Protein AF-A0A2D4L6Z9-F1 (afdb_monomer_lite)

Secondary structure (DSSP, 8-state):
------HHHHHHHHHSS------HHHHHHHHHTHHHHHHH--HHHHHHHHHHTTSS-HHHHHHHHTSSSHHHHHHHHHHHHHTS-HHHHHHHHHHHHHTT-HHHHHHHHTT-------------

pLDDT: mean 85.08, std 20.34, range [39.34, 98.62]

Foldseek 3Di:
DDDCPDVVVVVVVVVVPVDQAADPLLLVLCVVCVVVQLPDDQVPQLVVQCVVLVNDDPVLQVVLVPDDDSSSSSVSLSVSLNRGHLSSSVSSLVSCVVVPVVVSSVSNVVSRDDDDPDPPPPDD

Sequence (124 aa):
ESGVLDIEHSHRITQLKGTINMDQRARNYLLQNRQALESDIKTSYIMDHMIADDTLTVMEEEKVKAQTTQKERAAMLLKLIIAKDDYAYISFYNALQQEGYKDLAALLQDGLPIISPSNKNHSE

InterPro domains:
  IPR001315 CARD domain [PF00619] (28-110)
  IPR001315 CARD domain [PS50209] (22-111)
  IPR011029 Death-like domain superfamily [G3DSA:1.10.533.10] (22-118)
  IPR011029 Death-like domain superfamily [SSF47986] (22-113)

Radius of gyration: 17.24 Å; chains: 1; bounding box: 49×53×31 Å

Organism: NCBI:txid1970185

Structure (mmCIF, N/CA/C/O backbone):
data_AF-A0A2D4L6Z9-F1
#
_entry.id   AF-A0A2D4L6Z9-F1
#
loop_
_atom_site.group_PDB
_atom_site.id
_atom_site.type_symbol
_atom_site.label_atom_id
_atom_site.label_alt_id
_atom_site.label_comp_id
_atom_site.label_asym_id
_atom_site.label_entity_id
_atom_site.label_seq_id
_atom_site.pdbx_PDB_ins_code
_atom_site.Cartn_x
_atom_site.Cartn_y
_atom_site.Cartn_z
_atom_site.occupancy
_atom_site.B_iso_or_equiv
_atom_site.auth_seq_id
_atom_site.auth_comp_id
_atom_site.auth_asym_id
_atom_site.auth_atom_id
_atom_site.pdbx_PDB_model_num
ATOM 1 N N . GLU A 1 1 ? 37.399 27.066 -8.369 1.00 40.25 1 GLU A N 1
ATOM 2 C CA . GLU A 1 1 ? 36.257 27.050 -9.303 1.00 40.25 1 GLU A CA 1
ATOM 3 C C . GLU A 1 1 ? 35.408 25.832 -9.002 1.00 40.25 1 GLU A C 1
ATOM 5 O O . GLU A 1 1 ? 35.861 24.710 -9.169 1.00 40.25 1 GLU A O 1
ATOM 10 N N . SER A 1 2 ? 34.243 26.059 -8.408 1.00 46.41 2 SER A N 1
ATOM 11 C CA . SER A 1 2 ? 33.302 25.018 -8.006 1.00 46.41 2 SER A CA 1
ATOM 12 C C . SER A 1 2 ? 31.954 25.416 -8.578 1.00 46.41 2 SER A C 1
ATOM 14 O O . SER A 1 2 ? 31.549 26.563 -8.401 1.00 46.41 2 SER A O 1
ATOM 16 N N . GLY A 1 3 ? 31.286 24.496 -9.267 1.00 51.06 3 GLY A N 1
ATOM 17 C CA . GLY A 1 3 ? 29.901 24.705 -9.679 1.00 51.06 3 GLY A CA 1
ATOM 18 C C . GLY A 1 3 ? 29.654 24.681 -11.177 1.00 51.06 3 GLY A C 1
ATOM 19 O O . GLY A 1 3 ? 29.067 25.617 -11.691 1.00 51.06 3 GLY A O 1
ATOM 20 N N . VAL A 1 4 ? 30.014 23.586 -11.845 1.00 49.84 4 VAL A N 1
ATOM 21 C CA . VAL A 1 4 ? 29.134 22.972 -12.852 1.00 49.84 4 VAL A CA 1
ATOM 22 C C . VAL A 1 4 ? 29.353 21.460 -12.760 1.00 49.84 4 VAL A C 1
ATOM 24 O O . VAL A 1 4 ? 30.083 20.866 -13.547 1.00 49.84 4 VAL A O 1
ATOM 27 N N . LEU A 1 5 ? 28.773 20.821 -11.738 1.00 48.03 5 LEU A N 1
ATOM 28 C CA . LEU A 1 5 ? 28.448 19.401 -11.870 1.00 48.03 5 LEU A CA 1
ATOM 29 C C . LEU A 1 5 ? 27.332 19.349 -12.910 1.00 48.03 5 LEU A C 1
ATOM 31 O O . LEU A 1 5 ? 26.180 19.669 -12.627 1.00 48.03 5 LEU A O 1
ATOM 35 N N . ASP A 1 6 ? 27.771 19.088 -14.133 1.00 51.44 6 ASP A N 1
ATOM 36 C CA . ASP A 1 6 ? 27.010 19.045 -15.366 1.00 51.44 6 ASP A CA 1
ATOM 37 C C . ASP A 1 6 ? 25.670 18.322 -15.162 1.00 51.44 6 ASP A C 1
ATOM 39 O O . ASP A 1 6 ? 25.610 17.202 -14.640 1.00 51.44 6 ASP A O 1
ATOM 43 N N . ILE A 1 7 ? 24.580 18.991 -15.535 1.00 55.91 7 ILE A N 1
ATOM 44 C CA . ILE A 1 7 ? 23.208 18.484 -15.410 1.00 55.91 7 ILE A CA 1
ATOM 45 C C . ILE A 1 7 ? 23.083 17.144 -16.152 1.00 55.91 7 ILE A C 1
ATOM 47 O O . ILE A 1 7 ? 22.346 16.264 -15.703 1.00 55.91 7 ILE A O 1
ATOM 51 N N . GLU A 1 8 ? 23.881 16.933 -17.204 1.00 51.16 8 GLU A N 1
ATOM 52 C CA . GLU A 1 8 ? 23.973 15.653 -17.907 1.00 51.16 8 GLU A CA 1
ATOM 53 C C . GLU A 1 8 ? 24.622 14.542 -17.074 1.00 51.16 8 GLU A C 1
ATOM 55 O O . GLU A 1 8 ? 24.204 13.388 -17.161 1.00 51.16 8 GLU A O 1
ATOM 60 N N . HIS A 1 9 ? 25.591 14.857 -16.211 1.00 50.38 9 HIS A N 1
ATOM 61 C CA . HIS A 1 9 ? 26.183 13.881 -15.290 1.00 50.38 9 HIS A CA 1
ATOM 62 C C . HIS A 1 9 ? 25.172 13.455 -14.218 1.00 50.38 9 HIS A C 1
ATOM 64 O O . HIS A 1 9 ? 25.081 12.272 -13.892 1.00 50.38 9 HIS A O 1
ATOM 70 N N . SER A 1 10 ? 24.356 14.393 -13.726 1.00 49.25 10 SER A N 1
ATOM 71 C CA . SER A 1 10 ? 23.265 14.099 -12.784 1.00 49.25 10 SER A CA 1
ATOM 72 C C . SER A 1 10 ? 22.153 13.260 -13.442 1.00 49.25 10 SER A C 1
ATOM 74 O O . SER A 1 10 ? 21.650 12.294 -12.856 1.00 49.25 10 SER A O 1
ATOM 76 N N . HIS A 1 11 ? 21.839 13.538 -14.715 1.00 47.47 11 HIS A N 1
ATOM 77 C CA . HIS A 1 11 ? 20.927 12.718 -15.519 1.00 47.47 11 HIS A CA 1
ATOM 78 C C . HIS A 1 11 ? 21.497 11.313 -15.792 1.00 47.47 11 HIS A C 1
ATOM 80 O O . HIS A 1 11 ? 20.775 10.324 -15.685 1.00 47.47 11 HIS A O 1
ATOM 86 N N . ARG A 1 12 ? 22.805 11.186 -16.058 1.00 47.66 12 ARG A N 1
ATOM 87 C CA . ARG A 1 12 ? 23.482 9.891 -16.272 1.00 47.66 12 ARG A CA 1
ATOM 88 C C . ARG A 1 12 ? 23.580 9.049 -15.000 1.00 47.66 12 ARG A C 1
ATOM 90 O O . ARG A 1 12 ? 23.392 7.841 -15.085 1.00 47.66 12 ARG A O 1
ATOM 97 N N . ILE A 1 13 ? 23.786 9.652 -13.825 1.00 50.38 13 ILE A N 1
ATOM 98 C CA . ILE A 1 13 ? 23.753 8.925 -12.540 1.00 50.38 13 ILE A CA 1
ATOM 99 C C . ILE A 1 13 ? 22.349 8.369 -12.247 1.00 50.38 13 ILE A C 1
ATOM 101 O O . ILE A 1 13 ? 22.223 7.298 -11.654 1.00 50.38 13 ILE A O 1
ATOM 105 N N . THR A 1 14 ? 21.298 9.038 -12.726 1.00 48.78 14 THR A N 1
ATOM 106 C CA . THR A 1 14 ? 19.914 8.549 -12.614 1.00 48.78 14 THR A CA 1
ATOM 107 C C . THR A 1 14 ? 19.627 7.397 -13.589 1.00 48.78 14 THR A C 1
ATOM 109 O O . THR A 1 14 ? 18.909 6.468 -13.236 1.00 48.78 14 THR A O 1
ATOM 112 N N . GLN A 1 15 ? 20.246 7.402 -14.775 1.00 46.12 15 GLN A N 1
ATOM 113 C CA . GLN A 1 15 ? 20.075 6.372 -15.813 1.00 46.12 15 GLN A CA 1
ATOM 114 C C . GLN A 1 15 ? 20.964 5.120 -15.627 1.00 46.12 15 GLN A C 1
ATOM 116 O O . GLN A 1 15 ? 20.700 4.087 -16.235 1.00 46.12 15 GLN A O 1
ATOM 121 N N . LEU A 1 16 ? 22.021 5.183 -14.805 1.00 47.38 16 LEU A N 1
ATOM 122 C CA . LEU A 1 16 ? 22.979 4.078 -14.591 1.00 47.38 16 LEU A CA 1
ATOM 123 C C . LEU A 1 16 ? 22.629 3.146 -13.415 1.00 47.38 16 LEU A C 1
ATOM 125 O O . LEU A 1 16 ? 23.227 2.080 -13.282 1.00 47.38 16 LEU A O 1
ATOM 129 N N . LYS A 1 17 ? 21.628 3.490 -12.596 1.00 50.22 17 LYS A N 1
ATOM 130 C CA . LYS A 1 17 ? 20.894 2.502 -11.795 1.00 50.22 17 LYS A CA 1
ATOM 131 C C . LYS A 1 17 ? 19.796 1.959 -12.698 1.00 50.22 17 LYS A C 1
ATOM 133 O O . LYS A 1 17 ? 18.788 2.641 -12.853 1.00 50.22 17 LYS A O 1
ATOM 138 N N . GLY A 1 18 ? 20.001 0.794 -13.321 1.00 44.94 18 GLY A N 1
ATOM 139 C CA . GLY A 1 18 ? 18.960 0.118 -14.106 1.00 44.94 18 GLY A CA 1
ATOM 140 C C . GLY A 1 18 ? 17.637 0.215 -13.354 1.00 44.94 18 GLY A C 1
ATOM 141 O O . GLY A 1 18 ? 17.559 -0.213 -12.205 1.00 44.94 18 GLY A O 1
ATOM 142 N N . THR A 1 19 ? 16.691 0.961 -13.916 1.00 48.34 19 THR A N 1
ATOM 143 C CA . THR A 1 19 ? 15.622 1.589 -13.146 1.00 48.34 19 THR A CA 1
ATOM 144 C C . THR A 1 19 ? 14.688 0.506 -12.618 1.00 48.34 19 THR A C 1
ATOM 146 O O . THR A 1 19 ? 13.816 0.029 -13.333 1.00 48.34 19 THR A O 1
ATOM 149 N N . ILE A 1 20 ? 14.905 0.105 -11.363 1.00 62.34 20 ILE A N 1
ATOM 150 C CA . ILE A 1 20 ? 14.046 -0.795 -10.589 1.00 62.34 20 ILE A CA 1
ATOM 151 C C . ILE A 1 20 ? 12.793 0.003 -10.195 1.00 62.34 20 ILE A C 1
ATOM 153 O O . ILE A 1 20 ? 12.623 0.413 -9.051 1.00 62.34 20 ILE A O 1
ATOM 157 N N . ASN A 1 21 ? 11.990 0.387 -11.182 1.00 75.94 21 ASN A N 1
ATOM 158 C CA . ASN A 1 21 ? 10.798 1.199 -10.989 1.00 75.94 21 ASN A CA 1
ATOM 159 C C . ASN A 1 21 ? 9.609 0.447 -11.561 1.00 75.94 21 ASN A C 1
ATOM 161 O O . ASN A 1 21 ? 9.710 -0.153 -12.628 1.00 75.94 21 ASN A O 1
ATOM 165 N N . MET A 1 22 ? 8.509 0.496 -10.822 1.00 90.94 22 MET A N 1
ATOM 166 C CA . MET A 1 22 ? 7.252 -0.134 -11.183 1.00 90.94 22 MET A CA 1
ATOM 167 C C . MET A 1 22 ? 6.797 0.257 -12.592 1.00 90.94 22 MET A C 1
ATOM 169 O O . MET A 1 22 ? 6.880 1.429 -12.983 1.00 90.94 22 MET A O 1
ATOM 173 N N . ASP A 1 23 ? 6.255 -0.720 -13.310 1.00 91.31 23 ASP A N 1
ATOM 174 C CA . ASP A 1 23 ? 5.613 -0.566 -14.602 1.00 91.31 23 ASP A CA 1
ATOM 175 C C . ASP A 1 23 ? 4.566 0.560 -14.572 1.00 91.31 23 ASP A C 1
ATOM 177 O O . ASP A 1 23 ? 3.801 0.742 -13.617 1.00 91.31 23 ASP A O 1
ATOM 181 N N . GLN A 1 24 ? 4.519 1.354 -15.643 1.00 91.88 24 GLN A N 1
ATOM 182 C CA . GLN A 1 24 ? 3.668 2.541 -15.688 1.00 91.88 24 GLN A CA 1
ATOM 183 C C . GLN A 1 24 ? 2.177 2.190 -15.601 1.00 91.88 24 GLN A C 1
ATOM 185 O O . GLN A 1 24 ? 1.402 2.962 -15.028 1.00 91.88 24 GLN A O 1
ATOM 190 N N . ARG A 1 25 ? 1.757 1.041 -16.144 1.00 94.31 25 ARG A N 1
ATOM 191 C CA . ARG A 1 25 ? 0.375 0.565 -16.041 1.00 94.31 25 ARG A CA 1
ATOM 192 C C . ARG A 1 25 ? 0.066 0.213 -14.593 1.00 94.31 25 ARG A C 1
ATOM 194 O O . ARG A 1 25 ? -0.904 0.747 -14.058 1.00 94.31 2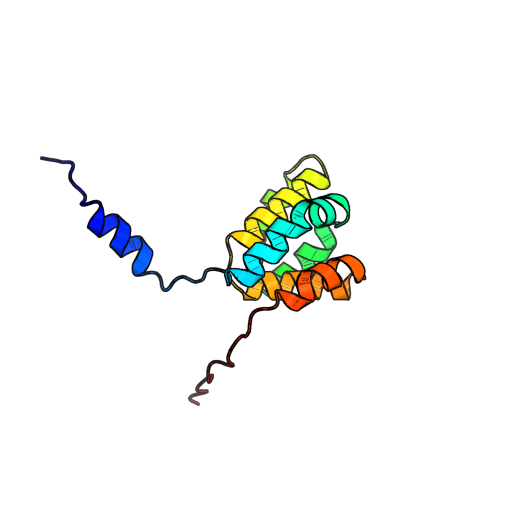5 ARG A O 1
ATOM 201 N N . ALA A 1 26 ? 0.911 -0.585 -13.945 1.00 95.19 26 ALA A N 1
ATOM 202 C CA . ALA A 1 26 ? 0.774 -0.927 -12.528 1.00 95.19 26 ALA A CA 1
ATOM 203 C C . ALA A 1 26 ? 0.661 0.337 -11.656 1.00 95.19 26 ALA A C 1
ATOM 205 O O . ALA A 1 26 ? -0.298 0.515 -10.896 1.00 95.19 26 ALA A O 1
ATOM 206 N N . ARG A 1 27 ? 1.563 1.302 -11.872 1.00 95.81 27 ARG A N 1
ATOM 207 C CA . ARG A 1 27 ? 1.543 2.602 -11.191 1.00 95.81 27 ARG A CA 1
ATOM 208 C C . ARG A 1 27 ? 0.223 3.351 -11.391 1.00 95.81 27 ARG A C 1
ATOM 210 O O . ARG A 1 27 ? -0.323 3.899 -10.432 1.00 95.81 27 ARG A O 1
ATOM 217 N N . ASN A 1 28 ? -0.300 3.378 -12.617 1.00 96.44 28 ASN A N 1
ATOM 218 C CA . ASN A 1 28 ? -1.560 4.050 -12.930 1.00 96.44 28 ASN A CA 1
ATOM 219 C C . ASN A 1 28 ? -2.740 3.425 -12.177 1.00 96.44 28 ASN A C 1
ATOM 221 O O . ASN A 1 28 ? -3.555 4.171 -11.638 1.00 96.44 28 ASN A O 1
ATOM 225 N N . TYR A 1 29 ? -2.803 2.096 -12.064 1.00 97.81 29 TYR A N 1
ATOM 226 C CA . TYR A 1 29 ? -3.871 1.419 -11.320 1.00 97.81 29 TYR A CA 1
ATOM 227 C C . TYR A 1 29 ? -3.857 1.754 -9.821 1.00 97.81 29 TYR A C 1
ATOM 229 O O . TYR A 1 29 ? -4.923 1.984 -9.247 1.00 97.81 29 TYR A O 1
ATOM 237 N N . LEU A 1 30 ? -2.679 1.866 -9.189 1.00 97.19 30 LEU A N 1
ATOM 238 C CA . LEU A 1 30 ? -2.588 2.333 -7.794 1.00 97.19 30 LEU A CA 1
ATOM 239 C C . LEU A 1 30 ? -3.075 3.778 -7.645 1.00 97.19 30 LEU A C 1
ATOM 241 O O . LEU A 1 30 ? -3.781 4.098 -6.693 1.00 97.19 30 LEU A O 1
ATOM 245 N N . LEU A 1 31 ? -2.703 4.658 -8.579 1.00 97.38 31 LEU A N 1
ATOM 246 C CA . LEU A 1 31 ? -3.067 6.076 -8.523 1.00 97.38 31 LEU A CA 1
ATOM 247 C C . LEU A 1 31 ? -4.559 6.308 -8.785 1.00 97.38 31 LEU A C 1
ATOM 249 O O . LEU A 1 31 ? -5.179 7.100 -8.077 1.00 97.38 31 LEU A O 1
ATOM 253 N N . GLN A 1 32 ? -5.139 5.613 -9.764 1.00 97.88 32 GLN A N 1
ATOM 254 C CA . GLN A 1 32 ? -6.558 5.721 -10.113 1.00 97.88 32 GLN A CA 1
ATOM 255 C C . GLN A 1 32 ? -7.469 5.226 -8.986 1.00 97.88 32 GLN A C 1
ATOM 257 O O . GLN A 1 32 ? -8.493 5.845 -8.712 1.00 97.88 32 GLN A O 1
ATOM 262 N N . ASN A 1 33 ? -7.072 4.157 -8.292 1.00 97.81 33 ASN A N 1
ATOM 263 C CA . ASN A 1 33 ? -7.867 3.543 -7.224 1.00 97.81 33 ASN A CA 1
ATOM 264 C C . ASN A 1 33 ? -7.455 4.002 -5.818 1.00 97.81 33 ASN A C 1
ATOM 266 O O . ASN A 1 33 ? -7.948 3.487 -4.812 1.00 97.81 33 ASN A O 1
ATOM 270 N N . ARG A 1 34 ? -6.565 4.997 -5.734 1.00 97.19 34 ARG A N 1
ATOM 271 C CA . ARG A 1 34 ? -5.941 5.462 -4.493 1.00 97.19 34 ARG A CA 1
ATOM 272 C C . ARG A 1 34 ? -6.947 5.783 -3.394 1.00 97.19 34 ARG A C 1
ATOM 274 O O . ARG A 1 34 ? -6.731 5.406 -2.252 1.00 97.19 34 ARG A O 1
ATOM 281 N N . GLN A 1 35 ? -8.043 6.460 -3.728 1.00 97.44 35 GLN A N 1
ATOM 282 C CA . GLN A 1 35 ? -9.040 6.857 -2.735 1.00 97.44 35 GLN A CA 1
ATOM 283 C C . GLN A 1 35 ? -9.695 5.651 -2.044 1.00 97.44 35 GLN A C 1
ATOM 285 O O . GLN A 1 35 ? -9.848 5.675 -0.825 1.00 97.44 35 GLN A O 1
ATOM 290 N N . ALA A 1 36 ? -10.066 4.616 -2.805 1.00 97.38 36 ALA A N 1
ATOM 291 C CA . ALA A 1 36 ? -10.667 3.399 -2.256 1.00 97.38 36 ALA A CA 1
ATOM 292 C C . ALA A 1 36 ? -9.654 2.644 -1.385 1.00 97.38 36 ALA A C 1
ATOM 294 O O . ALA A 1 36 ? -9.942 2.292 -0.244 1.00 97.38 36 ALA A O 1
ATOM 295 N N . LEU A 1 37 ? -8.424 2.502 -1.886 1.00 97.44 37 LEU A N 1
ATOM 296 C CA . LEU A 1 37 ? -7.335 1.854 -1.158 1.00 97.44 37 LEU A CA 1
ATOM 297 C C . LEU A 1 37 ? -7.031 2.565 0.168 1.00 97.44 37 LEU A C 1
ATOM 299 O O . LEU A 1 37 ? -6.933 1.914 1.200 1.00 97.44 37 LEU A O 1
ATOM 303 N N . GLU A 1 38 ? -6.917 3.896 0.172 1.00 97.06 38 GLU A N 1
ATOM 304 C CA . GLU A 1 38 ? -6.637 4.666 1.392 1.00 97.06 38 GLU A CA 1
ATOM 305 C C . GLU A 1 38 ? -7.762 4.604 2.430 1.00 97.06 38 GLU A C 1
ATOM 307 O O . GLU A 1 38 ? -7.498 4.741 3.623 1.00 97.06 38 GLU A O 1
ATOM 312 N N . SER A 1 39 ? -9.007 4.440 1.983 1.00 94.88 39 SER A N 1
ATOM 313 C CA . SER A 1 39 ? -10.176 4.368 2.859 1.00 94.88 39 SER A CA 1
ATOM 314 C C . SER A 1 39 ? -10.274 3.012 3.558 1.00 94.88 39 SER A C 1
ATOM 316 O O . SER A 1 39 ? -10.484 2.949 4.770 1.00 94.88 39 SER A O 1
ATOM 318 N N . ASP A 1 40 ? -10.068 1.927 2.813 1.00 93.62 40 ASP A N 1
ATOM 319 C CA . ASP A 1 40 ? -10.631 0.636 3.209 1.00 93.62 40 ASP A CA 1
ATOM 320 C C . ASP A 1 40 ? -9.586 -0.359 3.744 1.00 93.62 40 ASP A C 1
ATOM 322 O O . ASP A 1 40 ? -9.943 -1.299 4.458 1.00 93.62 40 ASP A O 1
ATOM 326 N N . ILE A 1 41 ? -8.286 -0.156 3.478 1.00 94.25 41 ILE A N 1
ATOM 327 C CA . ILE A 1 41 ? -7.245 -1.108 3.905 1.00 94.25 41 ILE A CA 1
ATOM 328 C C . ILE A 1 41 ? -6.815 -0.907 5.363 1.00 94.25 41 ILE A C 1
ATOM 330 O O . ILE A 1 41 ? -6.524 0.205 5.811 1.00 94.25 41 ILE A O 1
ATOM 334 N N . LYS A 1 42 ? -6.647 -1.999 6.113 1.00 94.56 42 LYS A N 1
ATOM 335 C CA . LYS A 1 42 ? -5.873 -1.984 7.366 1.00 94.56 42 LYS A CA 1
ATOM 336 C C . LYS A 1 42 ? -4.422 -2.336 7.068 1.00 94.56 42 LYS A C 1
ATOM 338 O O . LYS A 1 42 ? -4.120 -3.471 6.716 1.00 94.56 42 LYS A O 1
ATOM 343 N N . THR A 1 43 ? -3.521 -1.369 7.234 1.00 94.94 43 THR A N 1
ATOM 344 C CA . THR A 1 43 ? -2.124 -1.520 6.806 1.00 94.94 43 THR A CA 1
ATOM 345 C C . THR A 1 43 ? -1.347 -2.586 7.569 1.00 94.94 43 THR A C 1
ATOM 347 O O . THR A 1 43 ? -0.439 -3.149 6.981 1.00 94.94 43 THR A O 1
ATOM 350 N N . SER A 1 44 ? -1.675 -2.883 8.833 1.00 94.00 44 SER A N 1
ATOM 351 C CA . SER A 1 44 ? -0.914 -3.846 9.648 1.00 94.00 44 SER A CA 1
ATOM 352 C C . SER A 1 44 ? -0.811 -5.217 8.979 1.00 94.00 44 SER A C 1
ATOM 354 O O . SER A 1 44 ? 0.289 -5.674 8.715 1.00 94.00 44 SER A O 1
ATOM 356 N N . TYR A 1 45 ? -1.949 -5.806 8.605 1.00 93.31 45 TYR A N 1
ATOM 357 C CA . TYR A 1 45 ? -1.975 -7.139 8.003 1.00 93.31 45 TYR A CA 1
ATOM 358 C C . TYR A 1 45 ? -1.311 -7.162 6.627 1.00 93.31 45 TYR A C 1
ATOM 360 O O . TYR A 1 45 ? -0.594 -8.092 6.288 1.00 93.31 45 TYR A O 1
ATOM 368 N N . ILE A 1 46 ? -1.503 -6.100 5.844 1.00 98.00 46 ILE A N 1
ATOM 369 C CA . ILE A 1 46 ? -0.891 -5.984 4.521 1.00 98.00 46 ILE A CA 1
ATOM 370 C C . ILE A 1 46 ? 0.635 -5.896 4.620 1.00 98.00 46 ILE A C 1
ATOM 372 O O . ILE A 1 46 ? 1.336 -6.563 3.867 1.00 98.00 46 ILE A O 1
ATOM 376 N N . MET A 1 47 ? 1.154 -5.081 5.542 1.00 98.19 47 MET A N 1
ATOM 377 C CA . MET A 1 47 ? 2.596 -4.897 5.705 1.00 98.19 47 MET A CA 1
ATOM 378 C C . MET A 1 47 ? 3.294 -6.177 6.167 1.00 98.19 47 MET A C 1
ATOM 380 O O . MET A 1 47 ? 4.395 -6.428 5.691 1.00 98.19 47 MET A O 1
ATOM 384 N N . ASP A 1 48 ? 2.655 -7.000 7.006 1.00 97.56 48 ASP A N 1
ATOM 385 C CA . ASP A 1 48 ? 3.212 -8.287 7.447 1.00 97.56 48 ASP A CA 1
ATOM 386 C C . ASP A 1 48 ? 3.526 -9.206 6.250 1.00 97.56 48 ASP A C 1
ATOM 388 O O . ASP A 1 48 ? 4.633 -9.739 6.149 1.00 97.56 48 ASP A O 1
ATOM 392 N N . HIS A 1 49 ? 2.595 -9.324 5.294 1.00 97.94 49 HIS A N 1
ATOM 393 C CA . HIS A 1 49 ? 2.817 -10.069 4.044 1.00 97.94 49 HIS A CA 1
ATOM 394 C C . HIS A 1 49 ? 3.930 -9.452 3.198 1.00 97.94 49 HIS A C 1
ATOM 396 O O . HIS A 1 49 ? 4.807 -10.154 2.706 1.00 97.94 49 HIS A O 1
ATOM 402 N N . MET A 1 50 ? 3.933 -8.125 3.058 1.00 98.00 50 MET A N 1
ATOM 403 C CA . MET A 1 50 ? 4.929 -7.442 2.230 1.00 98.00 50 MET A CA 1
ATOM 404 C C . MET A 1 50 ? 6.350 -7.518 2.800 1.00 98.00 50 MET A C 1
ATOM 406 O O . MET A 1 50 ? 7.312 -7.529 2.030 1.00 98.00 50 MET A O 1
ATOM 410 N N . ILE A 1 51 ? 6.487 -7.570 4.128 1.00 98.06 51 ILE A N 1
ATOM 411 C CA . ILE A 1 51 ? 7.760 -7.825 4.811 1.00 98.06 51 ILE A CA 1
ATOM 412 C C . ILE A 1 51 ? 8.187 -9.279 4.602 1.00 98.06 51 ILE A C 1
ATOM 414 O O . ILE A 1 51 ? 9.354 -9.518 4.313 1.00 98.06 51 ILE 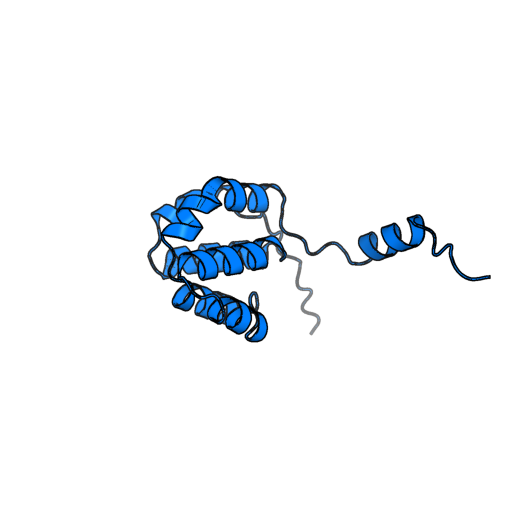A O 1
ATOM 418 N N . ALA A 1 52 ? 7.261 -10.239 4.702 1.00 97.44 52 ALA A N 1
ATOM 419 C CA . ALA A 1 52 ? 7.554 -11.652 4.454 1.00 97.44 52 ALA A CA 1
ATOM 420 C C . ALA A 1 52 ? 8.017 -11.928 3.009 1.00 97.44 52 ALA A C 1
ATOM 422 O O . ALA A 1 52 ? 8.818 -12.833 2.790 1.00 97.44 52 ALA A O 1
ATOM 423 N N . ASP A 1 53 ? 7.555 -11.124 2.049 1.00 96.25 53 ASP A N 1
ATOM 424 C CA . ASP A 1 53 ? 7.974 -11.162 0.642 1.00 96.25 53 ASP A CA 1
ATOM 425 C C . ASP A 1 53 ? 9.247 -10.329 0.347 1.00 96.25 53 ASP A C 1
ATOM 427 O O . ASP A 1 53 ? 9.612 -10.159 -0.817 1.00 96.25 53 ASP A O 1
ATOM 431 N N . ASP A 1 54 ? 9.902 -9.755 1.365 1.00 96.19 54 ASP A N 1
ATOM 432 C CA . ASP A 1 54 ? 11.068 -8.858 1.250 1.00 96.19 54 ASP A CA 1
ATOM 433 C C . ASP A 1 54 ? 10.828 -7.580 0.408 1.00 96.19 54 ASP A C 1
ATOM 435 O O . ASP A 1 54 ? 11.766 -6.904 -0.028 1.00 96.19 54 ASP A O 1
ATOM 439 N N . THR A 1 55 ? 9.567 -7.190 0.189 1.00 96.44 55 THR A N 1
ATOM 440 C CA . THR A 1 55 ? 9.214 -6.005 -0.620 1.00 96.44 55 THR A CA 1
ATOM 441 C C . THR A 1 55 ? 9.029 -4.738 0.217 1.00 96.44 55 THR A C 1
ATOM 443 O O . THR A 1 55 ? 9.163 -3.616 -0.292 1.00 96.44 55 THR A O 1
ATOM 446 N N . LEU A 1 56 ? 8.789 -4.889 1.521 1.00 97.56 56 LEU A N 1
ATOM 447 C CA . LEU A 1 56 ? 8.720 -3.809 2.500 1.00 97.56 56 LEU A CA 1
ATOM 448 C C . LEU A 1 56 ? 9.711 -4.064 3.637 1.00 97.56 56 LEU A C 1
ATOM 450 O O . LEU A 1 56 ? 9.818 -5.168 4.153 1.00 97.56 56 LEU A O 1
ATOM 454 N N . THR A 1 57 ? 10.436 -3.032 4.053 1.00 97.50 57 THR A N 1
ATOM 455 C CA . THR A 1 57 ? 11.372 -3.135 5.181 1.00 97.50 57 THR A CA 1
ATOM 456 C C . THR A 1 57 ? 10.707 -2.759 6.504 1.00 97.50 57 THR A C 1
ATOM 458 O O . THR A 1 57 ? 9.778 -1.952 6.542 1.00 97.50 57 THR A O 1
ATOM 461 N N . VAL A 1 58 ? 11.261 -3.238 7.621 1.00 97.00 58 VAL A N 1
ATOM 462 C CA . VAL A 1 58 ? 10.807 -2.852 8.973 1.00 97.00 58 VAL A CA 1
ATOM 463 C C . VAL A 1 58 ? 10.912 -1.336 9.199 1.00 97.00 58 VAL A C 1
ATOM 465 O O . VAL A 1 58 ? 10.038 -0.726 9.802 1.00 97.00 58 VAL A O 1
ATOM 468 N N . MET A 1 59 ? 11.940 -0.673 8.657 1.00 97.88 59 MET A N 1
ATOM 469 C CA . MET A 1 59 ? 12.057 0.791 8.759 1.00 97.88 59 MET A CA 1
ATOM 470 C C . MET A 1 59 ? 10.926 1.531 8.030 1.00 97.88 59 MET A C 1
ATOM 472 O O . MET A 1 59 ? 10.466 2.583 8.479 1.00 97.88 59 MET A O 1
ATOM 476 N N . GLU A 1 60 ? 10.487 1.006 6.888 1.00 98.31 60 GLU A N 1
ATOM 477 C CA . GLU A 1 60 ? 9.359 1.553 6.135 1.00 98.31 60 GLU A CA 1
ATOM 478 C C . GLU A 1 60 ? 8.030 1.296 6.849 1.00 98.31 60 GLU A C 1
ATOM 480 O O . GLU A 1 60 ? 7.184 2.190 6.895 1.00 98.31 60 GLU A O 1
ATOM 485 N N . GLU A 1 61 ? 7.877 0.125 7.466 1.00 98.38 61 GLU A N 1
ATOM 486 C CA . GLU A 1 61 ? 6.738 -0.205 8.321 1.00 98.38 61 GLU A CA 1
ATOM 487 C C . GLU A 1 61 ? 6.610 0.781 9.492 1.00 98.38 61 GLU A C 1
ATOM 489 O O . GLU A 1 61 ? 5.541 1.352 9.716 1.00 98.38 61 GLU A O 1
ATOM 494 N N . GLU A 1 62 ? 7.710 1.069 10.191 1.00 98.38 62 GLU A N 1
ATOM 495 C CA . GLU A 1 62 ? 7.726 2.044 11.287 1.00 98.38 62 GLU A CA 1
ATOM 496 C C . GLU A 1 62 ? 7.334 3.450 10.808 1.00 98.38 62 GLU A C 1
ATOM 498 O O . GLU A 1 62 ? 6.573 4.160 11.472 1.00 98.38 62 GLU A O 1
ATOM 503 N N . LYS A 1 63 ? 7.754 3.845 9.600 1.00 98.44 63 LYS A N 1
ATOM 504 C CA . LYS A 1 63 ? 7.335 5.115 8.986 1.00 98.44 63 LYS A CA 1
ATOM 505 C C . LYS A 1 63 ? 5.832 5.162 8.695 1.00 98.44 63 LYS A C 1
ATOM 507 O O . LYS A 1 63 ? 5.220 6.230 8.825 1.00 98.44 63 LYS A O 1
ATOM 512 N N . VAL A 1 64 ? 5.237 4.034 8.303 1.00 98.56 64 VAL A N 1
ATOM 513 C CA . VAL A 1 64 ? 3.782 3.907 8.165 1.00 98.56 64 VAL A CA 1
ATOM 514 C C . VAL A 1 64 ? 3.129 3.999 9.541 1.00 98.56 64 VAL A C 1
ATOM 516 O O . VAL A 1 64 ? 2.266 4.849 9.729 1.00 98.56 64 VAL A O 1
ATOM 519 N N . LYS A 1 65 ? 3.560 3.208 10.530 1.00 97.88 65 LYS A N 1
ATOM 520 C CA . LYS A 1 65 ? 2.985 3.200 11.889 1.00 97.88 65 LYS A CA 1
ATOM 521 C C . LYS A 1 65 ? 3.020 4.571 12.567 1.00 97.88 65 LYS A C 1
ATOM 523 O O . LYS A 1 65 ? 2.063 4.910 13.265 1.00 97.88 65 LYS A O 1
ATOM 528 N N . ALA A 1 66 ? 4.053 5.369 12.292 1.00 98.25 66 ALA A N 1
ATOM 529 C CA . ALA A 1 66 ? 4.212 6.731 12.795 1.00 98.25 66 ALA A CA 1
ATOM 530 C C . ALA A 1 66 ? 3.135 7.723 12.311 1.00 98.25 66 ALA A C 1
ATOM 532 O O . ALA A 1 66 ? 3.015 8.803 12.887 1.00 98.25 66 ALA A O 1
ATOM 533 N N . GLN A 1 67 ? 2.352 7.399 11.273 1.00 98.38 67 GLN A N 1
ATOM 534 C CA . GLN A 1 67 ? 1.214 8.236 10.880 1.00 98.38 67 GLN A CA 1
ATOM 535 C C . GLN A 1 67 ? 0.077 8.139 11.909 1.00 98.38 67 GLN A C 1
ATOM 537 O O . GLN A 1 67 ? -0.125 7.097 12.539 1.00 98.38 67 GLN A O 1
ATOM 542 N N . THR A 1 68 ? -0.688 9.219 12.063 1.00 96.44 68 THR A N 1
ATOM 543 C CA . THR A 1 68 ? -1.683 9.358 13.137 1.00 96.44 68 THR A CA 1
ATOM 544 C C . THR A 1 68 ? -2.947 8.550 12.852 1.00 96.44 68 THR A C 1
ATOM 546 O O . THR A 1 68 ? -3.412 7.784 13.699 1.00 96.44 68 THR A O 1
ATOM 549 N N . THR A 1 69 ? -3.508 8.703 11.653 1.00 95.88 69 THR A N 1
ATOM 550 C CA . THR A 1 69 ? -4.791 8.099 11.264 1.00 95.88 69 THR A CA 1
ATOM 551 C C . THR A 1 69 ? -4.603 6.889 10.351 1.00 95.88 69 THR A C 1
ATOM 553 O O . THR A 1 69 ? -3.607 6.786 9.640 1.00 95.88 69 THR A O 1
ATOM 556 N N . GLN A 1 70 ? -5.573 5.965 10.320 1.00 95.00 70 GLN A N 1
ATOM 557 C CA . GLN A 1 70 ? -5.516 4.813 9.404 1.00 95.00 70 GLN A CA 1
ATOM 558 C C . GLN A 1 70 ? -5.429 5.256 7.934 1.00 95.00 70 GLN A C 1
ATOM 560 O O . GLN A 1 70 ? -4.639 4.684 7.187 1.00 95.00 70 GLN A O 1
ATOM 565 N N . LYS A 1 71 ? -6.133 6.326 7.552 1.00 95.94 71 LYS A N 1
ATOM 566 C CA . LYS A 1 71 ? -6.077 6.868 6.193 1.00 95.94 71 LYS A CA 1
ATOM 567 C C . LYS A 1 71 ? -4.681 7.382 5.838 1.00 95.94 71 LYS A C 1
ATOM 569 O O . LYS A 1 71 ? -4.176 7.100 4.757 1.00 95.94 71 LYS A O 1
ATOM 574 N N . GLU A 1 72 ? -4.023 8.102 6.748 1.00 97.81 72 GLU A N 1
ATOM 575 C CA . GLU A 1 72 ? -2.643 8.562 6.535 1.00 97.81 72 GLU A CA 1
ATOM 576 C C . GLU A 1 72 ? -1.652 7.394 6.489 1.00 97.81 72 GLU A C 1
ATOM 578 O O . GLU A 1 72 ? -0.726 7.416 5.678 1.00 97.81 72 GLU A O 1
ATOM 583 N N . ARG A 1 73 ? -1.857 6.352 7.308 1.00 98.56 73 ARG A N 1
ATOM 584 C CA . ARG A 1 73 ? -1.066 5.112 7.240 1.00 98.56 73 ARG A CA 1
ATOM 585 C C . ARG A 1 73 ? -1.194 4.468 5.864 1.00 98.56 73 ARG A C 1
ATOM 587 O O . ARG A 1 73 ? -0.181 4.175 5.235 1.00 98.56 73 ARG A O 1
ATOM 594 N N . ALA A 1 74 ? -2.419 4.303 5.371 1.00 98.25 74 ALA A N 1
ATOM 595 C CA . ALA A 1 74 ? -2.680 3.739 4.052 1.00 98.25 74 ALA A CA 1
ATOM 596 C C . ALA A 1 74 ? -2.076 4.601 2.930 1.00 98.25 74 ALA A C 1
ATOM 598 O O . ALA A 1 74 ? -1.404 4.078 2.042 1.00 98.25 74 ALA A O 1
ATOM 599 N N . ALA A 1 75 ? -2.208 5.927 3.020 1.00 98.25 75 ALA A N 1
ATOM 600 C CA . ALA A 1 75 ? -1.592 6.861 2.080 1.00 98.25 75 ALA A CA 1
ATOM 601 C C . ALA A 1 75 ? -0.056 6.767 2.076 1.00 98.25 75 ALA A C 1
ATOM 603 O O . ALA A 1 75 ? 0.573 6.814 1.015 1.00 98.25 75 ALA A O 1
ATOM 604 N N . MET A 1 76 ? 0.562 6.624 3.253 1.00 98.62 76 MET A N 1
ATOM 605 C CA . MET A 1 76 ? 2.009 6.444 3.381 1.00 98.62 76 MET A CA 1
ATOM 606 C C . MET A 1 76 ? 2.459 5.105 2.796 1.00 98.62 76 MET A C 1
ATOM 608 O O . MET A 1 76 ? 3.440 5.077 2.054 1.00 98.62 76 MET A O 1
ATOM 612 N N . LEU A 1 77 ? 1.733 4.021 3.079 1.00 98.62 77 LEU A N 1
ATOM 613 C CA . LEU A 1 77 ? 2.020 2.702 2.523 1.00 98.62 77 LEU A CA 1
ATOM 614 C C . LEU A 1 77 ? 1.960 2.731 0.989 1.00 98.62 77 LEU A C 1
ATOM 616 O O . LEU A 1 77 ? 2.927 2.355 0.333 1.00 98.62 77 LEU A O 1
ATOM 620 N N . LEU A 1 78 ? 0.889 3.277 0.406 1.00 98.12 78 LEU A N 1
ATOM 621 C CA . LEU A 1 78 ? 0.767 3.409 -1.051 1.00 98.12 78 LEU A CA 1
ATOM 622 C C . LEU A 1 78 ? 1.890 4.254 -1.654 1.00 98.12 78 LEU A C 1
ATOM 624 O O . LEU A 1 78 ? 2.429 3.905 -2.701 1.00 98.12 78 LEU A O 1
ATOM 628 N N . LYS A 1 79 ? 2.287 5.348 -0.991 1.00 97.50 79 LYS A N 1
ATOM 629 C CA . LYS A 1 79 ? 3.415 6.175 -1.440 1.00 97.50 79 LYS A CA 1
ATOM 630 C C . LYS A 1 79 ? 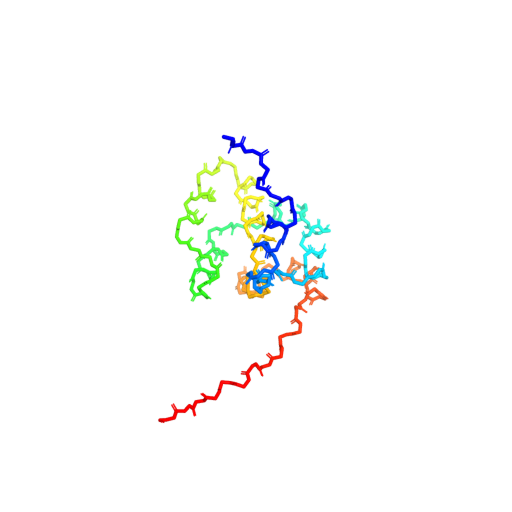4.719 5.377 -1.506 1.00 97.50 79 LYS A C 1
ATOM 632 O O . LYS A 1 79 ? 5.500 5.599 -2.429 1.00 97.50 79 LYS A O 1
ATOM 637 N N . LEU A 1 80 ? 4.963 4.494 -0.539 1.00 97.38 80 LEU A N 1
ATOM 638 C CA . LEU A 1 80 ? 6.141 3.626 -0.522 1.00 97.38 80 LEU A CA 1
ATOM 639 C C . LEU A 1 80 ? 6.077 2.591 -1.645 1.00 97.38 80 LEU A C 1
ATOM 641 O O . LEU A 1 80 ? 7.039 2.466 -2.393 1.00 97.38 80 LEU A O 1
ATOM 645 N N . ILE A 1 81 ? 4.933 1.925 -1.815 1.00 96.75 81 ILE A N 1
ATOM 646 C CA . ILE A 1 81 ? 4.718 0.926 -2.872 1.00 96.75 81 ILE A CA 1
ATOM 647 C C . ILE A 1 81 ? 4.957 1.540 -4.255 1.00 96.75 81 ILE A C 1
ATOM 649 O O . ILE A 1 81 ? 5.726 1.009 -5.043 1.00 96.75 81 ILE A O 1
ATOM 653 N N . ILE A 1 82 ? 4.380 2.713 -4.525 1.00 94.56 82 ILE A N 1
ATOM 654 C CA . ILE A 1 82 ? 4.538 3.442 -5.795 1.00 94.56 82 ILE A CA 1
ATOM 655 C C . ILE A 1 82 ? 6.003 3.839 -6.069 1.00 94.56 82 ILE A C 1
ATOM 657 O O . ILE A 1 82 ? 6.382 4.071 -7.217 1.00 94.56 82 ILE A O 1
ATOM 66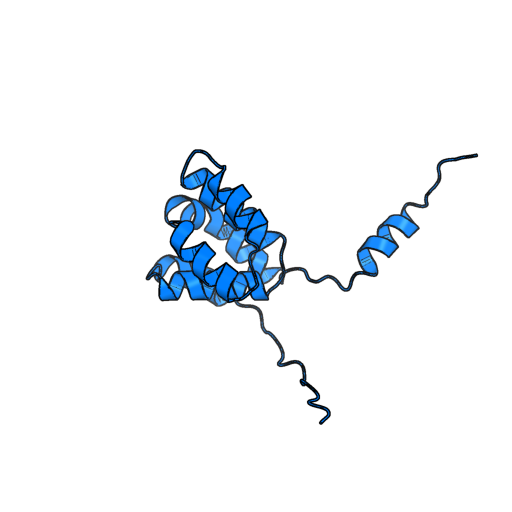1 N N . ALA A 1 83 ? 6.835 3.973 -5.037 1.00 93.56 83 ALA A N 1
ATOM 662 C CA . ALA A 1 83 ? 8.252 4.307 -5.178 1.00 93.56 83 ALA A CA 1
ATOM 663 C C . ALA A 1 83 ? 9.163 3.075 -5.344 1.00 93.56 83 ALA A C 1
ATOM 665 O O . ALA A 1 83 ? 10.373 3.247 -5.485 1.00 93.56 83 ALA A O 1
ATOM 666 N N . LYS A 1 84 ? 8.596 1.864 -5.300 1.00 92.94 84 LYS A N 1
ATOM 667 C CA . LYS A 1 84 ? 9.295 0.584 -5.449 1.00 92.94 84 LYS A CA 1
ATOM 668 C C . LYS A 1 84 ? 9.067 -0.004 -6.847 1.00 92.94 84 LYS A C 1
ATOM 670 O O . LYS A 1 84 ? 8.574 0.671 -7.753 1.00 92.94 84 LYS A O 1
ATOM 675 N N . ASP A 1 85 ? 9.489 -1.247 -7.022 1.00 92.69 85 ASP A N 1
ATOM 676 C CA . ASP A 1 85 ? 9.406 -1.997 -8.265 1.00 92.69 85 ASP A CA 1
ATOM 677 C C . ASP A 1 85 ? 8.119 -2.829 -8.381 1.00 92.69 85 ASP A C 1
ATOM 679 O O . ASP A 1 85 ? 7.210 -2.756 -7.549 1.00 92.69 85 ASP A O 1
ATOM 683 N N . ASP A 1 86 ? 8.039 -3.618 -9.449 1.00 93.94 86 ASP A N 1
ATOM 684 C CA . ASP A 1 86 ? 6.894 -4.474 -9.756 1.00 93.94 86 ASP A CA 1
ATOM 685 C C . ASP A 1 86 ? 6.620 -5.541 -8.691 1.00 93.94 86 ASP A C 1
ATOM 687 O O . ASP A 1 86 ? 5.464 -5.915 -8.479 1.00 93.94 86 ASP A O 1
ATOM 691 N N . TYR A 1 87 ? 7.646 -6.003 -7.971 1.00 95.19 87 TYR A N 1
ATOM 692 C CA . TYR A 1 87 ? 7.463 -6.994 -6.912 1.00 95.19 87 TYR A CA 1
ATOM 693 C C . TYR A 1 87 ? 6.668 -6.412 -5.744 1.00 95.19 87 TYR A C 1
ATOM 695 O O . TYR A 1 87 ? 5.800 -7.097 -5.205 1.00 95.19 87 TYR A O 1
ATOM 703 N N . ALA A 1 88 ? 6.870 -5.134 -5.406 1.00 96.31 88 ALA A N 1
ATOM 704 C CA . ALA A 1 88 ? 6.065 -4.465 -4.385 1.00 96.31 88 ALA A CA 1
ATOM 705 C C . ALA A 1 88 ? 4.584 -4.349 -4.782 1.00 96.31 88 ALA A C 1
ATOM 707 O O . ALA A 1 88 ? 3.709 -4.493 -3.928 1.00 96.31 88 ALA A O 1
ATOM 708 N N . TYR A 1 89 ? 4.285 -4.129 -6.068 1.00 97.25 89 TYR A N 1
ATOM 709 C CA . TYR A 1 89 ? 2.905 -4.147 -6.565 1.00 97.25 89 TYR A CA 1
ATOM 710 C C . TYR A 1 89 ? 2.266 -5.526 -6.384 1.00 97.25 89 TYR A C 1
ATOM 712 O O . TYR A 1 89 ? 1.149 -5.642 -5.881 1.00 97.25 89 TYR A O 1
ATOM 720 N N . ILE A 1 90 ? 2.983 -6.573 -6.791 1.00 97.12 90 ILE A N 1
ATOM 721 C CA . ILE A 1 90 ? 2.490 -7.953 -6.770 1.00 97.12 90 ILE A CA 1
ATOM 722 C C . ILE A 1 90 ? 2.298 -8.439 -5.337 1.00 97.12 90 ILE A C 1
ATOM 724 O O . ILE A 1 90 ? 1.256 -9.012 -5.027 1.00 97.12 90 ILE A O 1
ATOM 728 N N . SER A 1 91 ? 3.260 -8.167 -4.456 1.00 98.25 91 SER A N 1
ATOM 729 C CA . SER A 1 91 ? 3.153 -8.498 -3.035 1.00 98.25 91 SER A CA 1
ATOM 730 C C . SER A 1 91 ? 1.962 -7.782 -2.390 1.00 98.25 91 SER A C 1
ATOM 732 O O . SER A 1 91 ? 1.136 -8.423 -1.743 1.00 98.25 91 SER A O 1
ATOM 734 N N . PHE A 1 92 ? 1.768 -6.486 -2.669 1.00 98.44 92 PHE A N 1
ATOM 735 C CA . PHE A 1 92 ? 0.591 -5.750 -2.199 1.00 98.44 92 PHE A CA 1
ATOM 736 C C . PHE A 1 92 ? -0.729 -6.344 -2.718 1.00 98.44 92 PHE A C 1
ATOM 738 O O . PHE A 1 92 ? -1.665 -6.538 -1.942 1.00 98.44 92 PHE A O 1
ATOM 745 N N . TYR A 1 93 ? -0.809 -6.679 -4.010 1.00 98.56 93 TYR A N 1
ATOM 746 C CA . TYR A 1 93 ? -1.975 -7.345 -4.600 1.00 98.56 93 TYR A CA 1
ATOM 747 C C . TYR A 1 93 ? -2.266 -8.694 -3.922 1.00 98.56 93 TYR A C 1
ATOM 749 O O . TYR A 1 93 ? -3.409 -8.974 -3.553 1.00 98.56 93 TYR A O 1
ATOM 757 N N . ASN A 1 94 ? -1.237 -9.516 -3.707 1.00 98.19 94 ASN A N 1
ATOM 758 C CA . ASN A 1 94 ? -1.374 -10.815 -3.054 1.00 98.19 94 ASN A CA 1
ATOM 759 C C . ASN A 1 94 ? -1.814 -10.670 -1.594 1.00 98.19 94 ASN A C 1
ATOM 761 O O . ASN A 1 94 ? -2.676 -11.424 -1.146 1.00 98.19 94 ASN A O 1
ATOM 765 N N . ALA A 1 95 ? -1.277 -9.688 -0.871 1.00 98.38 95 ALA A N 1
ATOM 766 C CA . ALA A 1 95 ? -1.680 -9.387 0.497 1.00 98.38 95 ALA A CA 1
ATOM 767 C C . ALA A 1 95 ? -3.163 -8.986 0.572 1.00 98.38 95 ALA A C 1
ATOM 769 O O . ALA A 1 95 ? -3.889 -9.472 1.435 1.00 98.38 95 ALA A O 1
ATOM 770 N N . LEU A 1 96 ? -3.657 -8.171 -0.372 1.00 98.38 96 LEU A N 1
ATOM 771 C CA . LEU A 1 96 ? -5.084 -7.831 -0.451 1.00 98.38 96 LEU A CA 1
ATOM 772 C C . LEU A 1 96 ? -5.960 -9.077 -0.637 1.00 98.38 96 LEU A C 1
ATOM 774 O O . LEU A 1 96 ? -6.994 -9.199 0.018 1.00 98.38 96 LEU A O 1
ATOM 778 N N . GLN A 1 97 ? -5.543 -10.014 -1.494 1.00 98.06 97 GLN A N 1
ATOM 779 C CA . GLN A 1 97 ? -6.273 -11.266 -1.716 1.00 98.06 97 GLN A CA 1
ATOM 780 C C . GLN A 1 97 ? -6.287 -12.155 -0.468 1.00 98.06 97 GLN A C 1
ATOM 782 O O . GLN A 1 97 ? -7.342 -12.677 -0.098 1.00 98.06 97 GLN A O 1
ATOM 787 N N . GLN A 1 98 ? -5.132 -12.314 0.184 1.00 97.44 98 GLN A N 1
ATOM 788 C CA . GLN A 1 98 ? -4.975 -13.150 1.377 1.00 97.44 98 GLN A CA 1
ATOM 789 C C . GLN A 1 98 ? -5.765 -12.605 2.570 1.00 97.44 98 GLN A C 1
ATOM 791 O O . GLN A 1 98 ? -6.410 -13.373 3.280 1.00 97.44 98 GLN A O 1
ATOM 796 N N . GLU A 1 99 ? -5.808 -11.282 2.724 1.00 97.06 99 GLU A N 1
ATOM 797 C CA . GLU A 1 99 ? -6.554 -10.602 3.787 1.00 97.06 99 GLU A CA 1
ATOM 798 C C . GLU A 1 99 ? -8.040 -10.371 3.448 1.00 97.06 99 GLU A C 1
ATOM 800 O O . GLU A 1 99 ? -8.776 -9.736 4.204 1.00 97.06 99 GLU A O 1
ATOM 805 N N . GLY A 1 100 ? -8.516 -10.897 2.315 1.00 96.94 100 GLY A N 1
ATOM 806 C CA . GLY A 1 100 ? -9.935 -10.899 1.955 1.00 96.94 100 GLY A CA 1
ATOM 807 C C . GLY A 1 100 ? -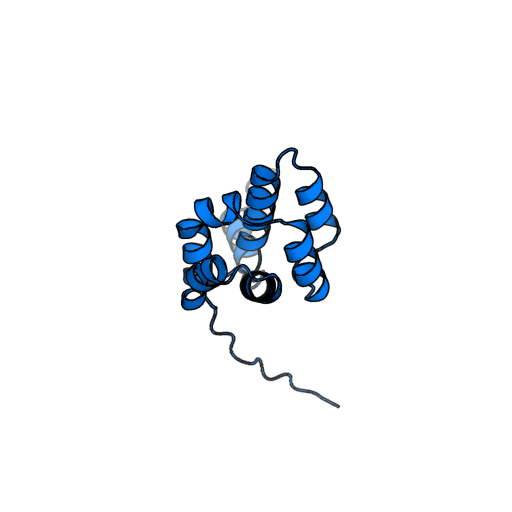10.466 -9.599 1.345 1.00 96.94 100 GLY A C 1
ATOM 808 O O . GLY A 1 100 ? -11.672 -9.500 1.112 1.00 96.94 100 GLY A O 1
ATOM 809 N N . TYR A 1 101 ? -9.606 -8.636 1.003 1.00 97.31 101 TYR A N 1
ATOM 810 C CA . TYR A 1 101 ? -9.962 -7.400 0.291 1.00 97.31 101 TYR A CA 1
ATOM 811 C C . TYR A 1 101 ? -10.166 -7.645 -1.214 1.00 97.31 101 TYR A C 1
ATOM 813 O O . TYR A 1 101 ? -9.553 -6.994 -2.061 1.00 97.31 101 TYR A O 1
ATOM 821 N N . LYS A 1 102 ? -11.033 -8.601 -1.562 1.00 96.69 102 LYS A N 1
ATOM 822 C CA . LYS A 1 102 ? -11.225 -9.087 -2.940 1.00 96.69 102 LYS A CA 1
ATOM 823 C C . LYS A 1 102 ? -11.654 -7.989 -3.909 1.00 96.69 102 LYS A C 1
ATOM 825 O O . LYS A 1 102 ? -11.152 -7.945 -5.027 1.00 96.69 102 LYS A O 1
ATOM 830 N N . ASP A 1 103 ? -12.525 -7.083 -3.469 1.00 97.50 103 ASP A N 1
ATOM 831 C CA . ASP A 1 103 ? -12.992 -5.971 -4.302 1.00 97.50 103 ASP A CA 1
ATOM 832 C C . ASP A 1 103 ? -11.851 -4.994 -4.611 1.00 97.50 103 ASP A C 1
ATOM 834 O O . ASP A 1 103 ? -11.679 -4.582 -5.754 1.00 97.50 103 ASP A O 1
ATOM 838 N N . LEU A 1 104 ? -11.004 -4.689 -3.622 1.00 97.81 104 LEU A N 1
ATOM 839 C CA . LEU A 1 104 ? -9.827 -3.838 -3.823 1.00 97.81 104 LEU A CA 1
ATOM 840 C C . LEU A 1 104 ? -8.761 -4.531 -4.675 1.00 97.81 104 LEU A C 1
ATOM 842 O O . LEU A 1 104 ? -8.132 -3.885 -5.508 1.00 97.81 104 LEU A O 1
ATOM 846 N N . ALA A 1 105 ? -8.570 -5.841 -4.505 1.00 98.06 105 ALA A N 1
ATOM 847 C CA . ALA A 1 105 ? -7.672 -6.616 -5.353 1.00 98.06 105 ALA A CA 1
ATOM 848 C C . ALA A 1 105 ? -8.158 -6.623 -6.812 1.00 98.06 105 ALA A C 1
ATOM 850 O O . ALA A 1 105 ? -7.357 -6.434 -7.727 1.00 98.06 105 ALA A O 1
ATOM 851 N N . ALA A 1 106 ? -9.466 -6.761 -7.047 1.00 98.00 106 ALA A N 1
ATOM 852 C CA . ALA A 1 106 ? -10.049 -6.720 -8.388 1.00 98.00 106 ALA A CA 1
ATOM 853 C C . ALA A 1 106 ? -9.788 -5.382 -9.102 1.00 98.00 106 ALA A C 1
ATOM 855 O O . ALA A 1 106 ? -9.507 -5.382 -10.299 1.00 98.00 106 ALA A O 1
ATOM 856 N N . LEU A 1 107 ? -9.774 -4.257 -8.372 1.00 97.81 107 LEU A N 1
ATOM 857 C CA . LEU A 1 107 ? -9.401 -2.948 -8.932 1.00 97.81 107 LEU A CA 1
ATOM 858 C C . LEU A 1 107 ? -7.965 -2.908 -9.477 1.00 97.81 107 LEU A C 1
ATOM 860 O O . LEU A 1 107 ? -7.654 -2.055 -10.305 1.00 97.81 107 LEU A O 1
ATOM 864 N N . LEU A 1 108 ? -7.086 -3.792 -9.000 1.00 97.69 108 LEU A N 1
ATOM 865 C CA . LEU A 1 108 ? -5.661 -3.828 -9.334 1.00 97.69 108 LEU A CA 1
ATOM 866 C C . LEU A 1 108 ? -5.285 -4.987 -10.267 1.00 97.69 108 LEU A C 1
ATOM 868 O O . LEU A 1 108 ? -4.193 -5.001 -10.821 1.00 97.69 108 LEU A O 1
ATOM 872 N N . GLN A 1 109 ? -6.169 -5.956 -10.488 1.00 97.06 109 GLN A N 1
ATOM 873 C CA . GLN A 1 109 ? -5.845 -7.174 -11.237 1.00 97.06 109 GLN A CA 1
ATOM 874 C C . GLN A 1 109 ? -5.295 -6.890 -12.644 1.00 97.06 109 GLN A C 1
ATOM 876 O O . GLN A 1 109 ? -4.286 -7.465 -13.050 1.00 97.06 109 GLN A O 1
ATOM 881 N N . ASP A 1 110 ? -5.917 -5.962 -13.368 1.00 95.62 110 ASP A N 1
ATOM 882 C CA . ASP A 1 110 ? -5.493 -5.593 -14.720 1.00 95.62 110 ASP A CA 1
ATOM 883 C C . ASP A 1 110 ? -4.205 -4.758 -14.744 1.00 95.62 110 ASP A C 1
ATOM 885 O O . ASP A 1 110 ? -3.691 -4.460 -15.822 1.00 95.62 110 ASP A O 1
ATOM 889 N N . GLY A 1 111 ? -3.686 -4.342 -13.590 1.00 94.31 111 GLY A N 1
ATOM 890 C CA . GLY A 1 111 ? -2.415 -3.640 -13.466 1.00 94.31 111 GLY A CA 1
ATOM 891 C C . GLY A 1 111 ? -1.231 -4.553 -13.162 1.00 94.31 111 GLY A C 1
ATOM 892 O O . GLY A 1 111 ? -0.123 -4.038 -13.057 1.00 94.31 111 GLY A O 1
ATOM 893 N N . LEU A 1 112 ? -1.431 -5.871 -13.029 1.00 94.56 112 LEU A N 1
ATOM 894 C CA . LEU A 1 112 ? -0.351 -6.802 -12.704 1.00 94.56 112 LEU A CA 1
ATOM 895 C C . LEU A 1 112 ? 0.770 -6.772 -13.765 1.00 94.56 112 LEU A C 1
ATOM 897 O O . LEU A 1 112 ? 0.498 -7.002 -14.950 1.00 94.56 112 LEU A O 1
ATOM 901 N N . PRO A 1 113 ? 2.029 -6.518 -13.357 1.00 89.00 113 PRO A N 1
ATOM 902 C CA . PRO A 1 113 ? 3.176 -6.531 -14.256 1.00 89.00 113 PRO A CA 1
ATOM 903 C C . PRO A 1 113 ? 3.414 -7.909 -14.879 1.00 89.00 113 PRO A C 1
ATOM 905 O O . PRO A 1 113 ? 3.282 -8.945 -14.223 1.00 89.00 113 PRO A O 1
ATOM 908 N N . ILE A 1 114 ? 3.837 -7.927 -16.144 1.00 85.88 114 ILE A N 1
ATOM 909 C CA . ILE A 1 114 ? 4.276 -9.155 -16.814 1.00 85.88 114 ILE A CA 1
ATOM 910 C C . ILE A 1 114 ? 5.745 -9.382 -16.455 1.00 85.88 114 ILE A C 1
ATOM 912 O O . ILE A 1 114 ? 6.644 -8.891 -17.140 1.00 85.88 114 ILE A O 1
ATOM 916 N N . ILE A 1 115 ? 6.004 -10.132 -15.383 1.00 79.25 115 ILE A N 1
ATOM 917 C CA . ILE A 1 115 ? 7.374 -10.522 -15.049 1.00 79.25 115 ILE A CA 1
ATOM 918 C C . ILE A 1 115 ? 7.777 -11.679 -15.963 1.00 79.25 115 ILE A C 1
ATOM 920 O O . ILE A 1 115 ? 7.208 -12.770 -15.900 1.00 79.25 115 ILE A O 1
ATOM 924 N N . SER A 1 116 ? 8.774 -11.460 -16.819 1.00 62.44 116 SER A N 1
ATOM 925 C CA . SER A 1 116 ? 9.428 -12.584 -17.488 1.00 62.44 116 SER A CA 1
ATOM 926 C C . SER A 1 116 ? 10.205 -13.376 -16.435 1.00 62.44 116 SER A C 1
ATOM 928 O O . SER A 1 116 ? 10.938 -12.756 -15.662 1.00 62.44 116 SER A O 1
ATOM 930 N N . PRO A 1 117 ? 10.087 -14.715 -16.372 1.00 55.88 117 PRO A N 1
ATOM 931 C CA . PRO A 1 117 ? 10.953 -15.503 -15.513 1.00 55.88 117 PRO A CA 1
ATOM 932 C C . PRO A 1 117 ? 12.386 -15.301 -16.002 1.00 55.88 117 PRO A C 1
ATOM 934 O O . PRO A 1 117 ? 12.795 -15.843 -17.026 1.00 55.88 117 PRO A O 1
ATOM 937 N N . SER A 1 118 ? 13.148 -14.467 -15.299 1.00 51.62 118 SER A N 1
ATOM 938 C CA . SER A 1 118 ? 14.585 -14.370 -15.501 1.00 51.62 118 SER A CA 1
ATOM 939 C C . SER A 1 118 ? 15.136 -15.779 -15.335 1.00 51.62 118 SER A C 1
ATOM 941 O O . SER A 1 118 ? 14.955 -16.367 -14.266 1.00 51.62 118 SER A O 1
ATOM 943 N N . ASN A 1 119 ? 15.758 -16.335 -16.380 1.00 45.97 119 ASN A N 1
ATOM 944 C CA . ASN A 1 119 ? 16.494 -17.592 -16.290 1.00 45.97 119 ASN A CA 1
ATOM 945 C C . ASN A 1 119 ? 17.468 -17.468 -15.115 1.00 45.97 119 ASN A C 1
ATOM 947 O O . ASN A 1 119 ? 18.531 -16.855 -15.230 1.00 45.97 119 ASN A O 1
ATOM 951 N N . LYS A 1 120 ? 17.090 -18.024 -13.963 1.00 45.12 120 LYS A N 1
ATOM 952 C CA . LYS A 1 120 ? 18.014 -18.282 -12.873 1.00 45.12 120 LYS A CA 1
ATOM 953 C C . LYS A 1 120 ? 18.919 -19.373 -13.420 1.00 45.12 120 LYS A C 1
ATOM 955 O O . LYS A 1 120 ? 18.576 -20.549 -13.356 1.00 45.12 120 LYS A O 1
ATOM 960 N N . ASN A 1 121 ? 20.026 -18.971 -1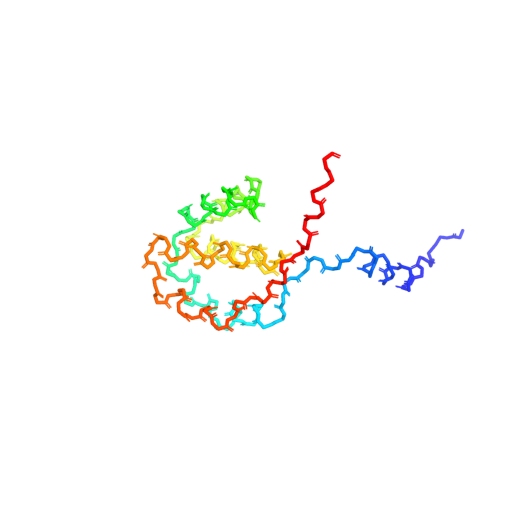4.040 1.00 43.00 121 ASN A N 1
ATOM 961 C CA . ASN A 1 121 ? 21.124 -19.872 -14.338 1.00 43.00 121 ASN A CA 1
ATOM 962 C C . ASN A 1 121 ? 21.644 -20.355 -12.984 1.00 43.00 121 ASN A C 1
ATOM 964 O O . ASN A 1 121 ? 22.515 -19.731 -12.379 1.00 43.00 121 ASN A O 1
ATOM 968 N N . HIS A 1 122 ? 21.037 -21.428 -12.482 1.00 45.69 122 HIS A N 1
ATOM 969 C CA . HIS A 1 122 ? 21.574 -22.212 -11.394 1.00 45.69 122 HIS A CA 1
ATOM 970 C C . HIS A 1 122 ? 22.856 -22.826 -11.954 1.00 45.69 122 HIS A C 1
ATOM 972 O O . HIS A 1 122 ? 22.824 -23.785 -12.717 1.00 45.69 122 HIS A O 1
ATOM 978 N N . SER A 1 123 ? 23.970 -22.147 -11.702 1.00 44.03 123 SER A N 1
ATOM 979 C CA . SER A 1 123 ? 25.290 -22.732 -11.878 1.00 44.03 123 SER A CA 1
ATOM 980 C C . SER A 1 123 ? 25.561 -23.446 -10.560 1.00 44.03 123 SER A C 1
ATOM 982 O O . SER A 1 123 ? 25.622 -22.782 -9.521 1.00 44.03 123 SER A O 1
ATOM 984 N N . GLU A 1 124 ? 25.552 -24.775 -10.613 1.00 39.34 124 GLU A N 1
ATOM 985 C CA . GLU A 1 124 ? 26.078 -25.669 -9.573 1.00 39.34 124 GLU A CA 1
ATOM 986 C C . GLU A 1 124 ? 27.578 -25.444 -9.343 1.00 39.34 124 GLU A C 1
ATOM 988 O O . GLU A 1 124 ? 28.280 -25.051 -10.308 1.00 39.34 124 GLU A O 1
#